Protein AF-D1PNH6-F1 (afdb_monomer)

Mean predicted aligned error: 6.58 Å

Structure (mmCIF, N/CA/C/O backbone):
data_AF-D1PNH6-F1
#
_entry.id   AF-D1PNH6-F1
#
loop_
_atom_site.group_PDB
_atom_site.id
_atom_site.type_symbol
_atom_site.label_atom_id
_atom_site.label_alt_id
_atom_site.label_comp_id
_atom_site.label_asym_id
_atom_site.label_entity_id
_atom_site.label_seq_id
_atom_site.pdbx_PDB_ins_code
_atom_site.Cartn_x
_atom_site.Cartn_y
_atom_site.Cartn_z
_atom_site.occupancy
_atom_site.B_iso_or_equiv
_atom_site.auth_seq_id
_atom_site.auth_comp_id
_atom_site.auth_asym_id
_atom_site.auth_atom_id
_atom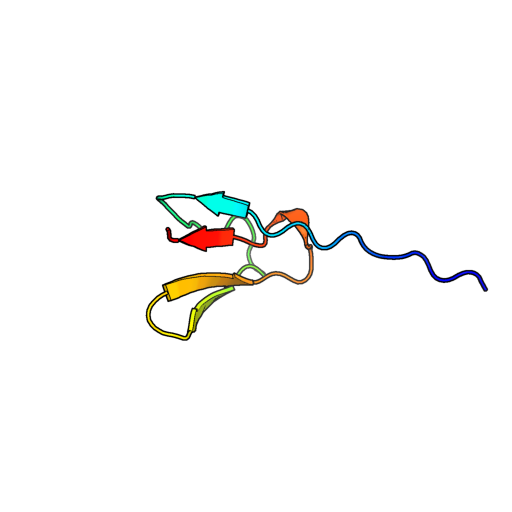_site.pdbx_PDB_model_num
ATOM 1 N N . MET A 1 1 ? 16.327 -23.845 -14.345 1.00 41.50 1 MET A N 1
ATOM 2 C CA . MET A 1 1 ? 16.435 -22.382 -14.527 1.00 41.50 1 MET A CA 1
ATOM 3 C C . MET A 1 1 ? 16.274 -21.747 -13.160 1.00 41.50 1 MET A C 1
ATOM 5 O O . MET A 1 1 ? 15.305 -22.051 -12.473 1.00 41.50 1 MET A O 1
ATOM 9 N N . CYS A 1 2 ? 17.301 -21.033 -12.70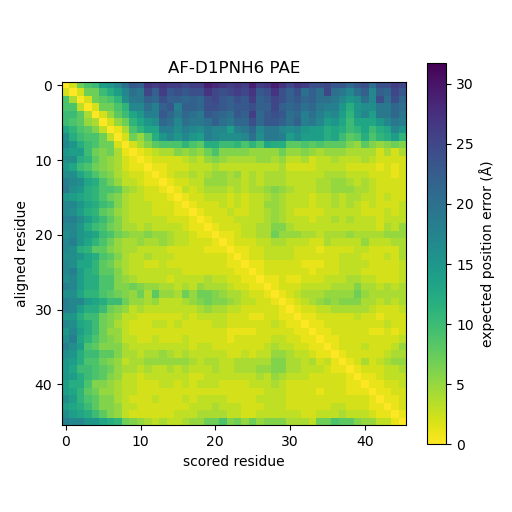6 1.00 41.78 2 CYS A N 1
ATOM 10 C CA . CYS A 1 2 ? 17.419 -20.551 -11.335 1.00 41.78 2 CYS A CA 1
ATOM 11 C C . CYS A 1 2 ? 16.310 -19.546 -11.000 1.00 41.78 2 CYS A C 1
ATOM 13 O O . CYS A 1 2 ? 16.079 -18.591 -11.730 1.00 41.78 2 CYS A O 1
ATOM 15 N N . PHE A 1 3 ? 15.629 -19.819 -9.889 1.00 48.19 3 PHE A N 1
ATOM 16 C CA . PHE A 1 3 ? 14.575 -19.019 -9.274 1.00 48.19 3 PHE A CA 1
ATOM 17 C C . PHE A 1 3 ? 15.128 -17.646 -8.855 1.00 48.19 3 PHE A C 1
ATOM 19 O O . PHE A 1 3 ? 15.856 -17.542 -7.865 1.00 48.19 3 PHE A O 1
ATOM 26 N N . GLU A 1 4 ? 14.779 -16.586 -9.579 1.00 53.69 4 GLU A N 1
ATOM 27 C CA . GLU A 1 4 ? 15.028 -15.215 -9.132 1.00 53.69 4 GLU A CA 1
ATOM 28 C C . GLU A 1 4 ? 14.052 -14.891 -7.992 1.00 53.69 4 GLU A C 1
ATOM 30 O O . GLU A 1 4 ? 12.855 -14.684 -8.187 1.00 53.69 4 GLU A O 1
ATOM 35 N N . LYS A 1 5 ? 14.556 -14.929 -6.755 1.00 53.03 5 LYS A N 1
ATOM 36 C CA . LYS A 1 5 ? 13.786 -14.617 -5.547 1.00 53.03 5 LYS A CA 1
ATOM 37 C C . LYS A 1 5 ? 13.436 -13.125 -5.530 1.00 53.03 5 LYS A C 1
ATOM 39 O O . LYS A 1 5 ? 14.276 -12.290 -5.203 1.00 53.03 5 LYS A O 1
ATOM 44 N N . GLU A 1 6 ? 12.184 -12.791 -5.833 1.00 58.56 6 GLU A N 1
ATOM 45 C CA . GLU A 1 6 ? 11.655 -11.437 -5.656 1.00 58.56 6 GLU A CA 1
ATOM 46 C C . GLU A 1 6 ? 11.688 -11.017 -4.173 1.00 58.56 6 GLU A C 1
ATOM 48 O O . GLU A 1 6 ? 11.035 -11.606 -3.308 1.00 58.56 6 GLU A O 1
ATOM 53 N N . VAL A 1 7 ? 12.441 -9.957 -3.867 1.00 57.16 7 VAL A N 1
ATOM 54 C CA . VAL A 1 7 ? 12.539 -9.375 -2.522 1.00 57.16 7 VAL A CA 1
ATOM 55 C C . VAL A 1 7 ? 11.253 -8.602 -2.195 1.00 57.16 7 VAL A C 1
ATOM 57 O O . VAL A 1 7 ? 10.933 -7.579 -2.802 1.00 57.16 7 VAL A O 1
ATOM 60 N N . ASN A 1 8 ? 10.501 -9.084 -1.207 1.00 61.53 8 ASN A N 1
ATOM 61 C CA . ASN A 1 8 ? 9.176 -8.580 -0.843 1.00 61.53 8 ASN A CA 1
ATOM 62 C C . ASN A 1 8 ? 9.268 -7.555 0.313 1.00 61.53 8 ASN A C 1
ATOM 64 O O . ASN A 1 8 ? 9.055 -7.896 1.472 1.00 61.53 8 ASN A O 1
ATOM 68 N N . ILE A 1 9 ? 9.623 -6.297 0.020 1.00 76.00 9 ILE A N 1
ATOM 69 C CA . ILE A 1 9 ? 9.819 -5.246 1.044 1.00 76.00 9 ILE A CA 1
ATOM 70 C C . ILE A 1 9 ? 8.508 -4.475 1.279 1.00 76.00 9 ILE A C 1
ATOM 72 O O . ILE A 1 9 ? 8.115 -3.649 0.457 1.00 76.00 9 ILE A O 1
ATOM 76 N N . MET A 1 10 ? 7.826 -4.710 2.405 1.00 85.31 10 MET A N 1
ATOM 77 C CA . MET A 1 10 ? 6.611 -3.975 2.792 1.00 85.31 10 MET A CA 1
ATOM 78 C C . MET A 1 10 ? 6.964 -2.731 3.616 1.00 85.31 10 MET A C 1
ATOM 80 O O . MET A 1 10 ? 7.537 -2.842 4.695 1.00 85.31 10 MET A O 1
ATOM 84 N N . LYS A 1 11 ? 6.613 -1.537 3.123 1.00 87.56 11 LYS A N 1
ATOM 85 C CA . LYS A 1 11 ? 6.960 -0.258 3.770 1.00 87.56 11 LYS A CA 1
ATOM 86 C C . LYS A 1 11 ? 5.848 0.214 4.705 1.00 87.56 11 LYS A C 1
ATOM 88 O O . LYS A 1 11 ? 4.702 0.339 4.281 1.00 87.56 11 LYS A O 1
ATOM 93 N N . VAL A 1 12 ? 6.177 0.534 5.950 1.00 90.88 12 VAL A N 1
ATOM 94 C CA . VAL A 1 12 ? 5.227 1.135 6.896 1.00 90.88 12 VAL A CA 1
ATOM 95 C C . VAL A 1 12 ? 5.336 2.657 6.811 1.00 90.88 12 VAL A C 1
ATOM 97 O O . VAL A 1 12 ? 6.436 3.200 6.871 1.00 90.88 12 VAL A O 1
ATOM 100 N N . LYS A 1 13 ? 4.210 3.344 6.602 1.00 89.69 13 LYS A N 1
ATOM 101 C CA . LYS A 1 13 ? 4.133 4.809 6.516 1.00 89.69 13 LYS A CA 1
ATOM 102 C C . LYS A 1 13 ? 2.865 5.317 7.210 1.00 89.69 13 LYS A C 1
ATOM 104 O O . LYS A 1 13 ? 1.842 4.637 7.162 1.00 89.69 13 LYS A O 1
ATOM 109 N N . PRO A 1 14 ? 2.872 6.533 7.778 1.00 89.56 14 PRO A N 1
ATOM 110 C CA . PRO A 1 14 ? 1.671 7.126 8.373 1.00 89.56 14 PRO A CA 1
ATOM 111 C C . PRO A 1 14 ? 0.589 7.445 7.327 1.00 89.56 14 PRO A C 1
ATOM 113 O O . PRO A 1 14 ? -0.604 7.304 7.591 1.00 89.56 14 PRO A O 1
ATOM 116 N N . SER A 1 15 ? 0.998 7.824 6.111 1.00 88.50 15 SER A N 1
ATOM 117 C CA . SER A 1 15 ? 0.107 8.067 4.975 1.00 88.50 15 SER A CA 1
ATOM 118 C C . SER A 1 15 ? 0.383 7.063 3.862 1.00 88.50 15 SER A C 1
ATOM 120 O O . SER A 1 15 ? 1.529 6.875 3.445 1.00 88.50 15 SER A O 1
ATOM 122 N N . VAL A 1 16 ? -0.676 6.426 3.368 1.00 88.94 16 VAL A N 1
ATOM 123 C CA . VAL A 1 16 ? -0.613 5.473 2.259 1.00 88.94 16 VAL A CA 1
ATOM 124 C C . VAL A 1 16 ? -1.328 6.051 1.044 1.00 88.94 16 VAL A C 1
ATOM 126 O O . VAL A 1 16 ? -2.535 6.269 1.065 1.00 88.94 16 VAL A O 1
ATOM 129 N N . LYS A 1 17 ? -0.566 6.301 -0.026 1.00 89.19 17 LYS A N 1
ATOM 130 C CA . LYS A 1 17 ? -1.079 6.749 -1.326 1.00 89.19 17 LYS A CA 1
ATOM 131 C C . LYS A 1 17 ? -0.675 5.753 -2.421 1.00 89.19 17 LYS A C 1
ATOM 133 O O . LYS A 1 17 ? 0.444 5.224 -2.363 1.00 89.19 17 LYS A O 1
ATOM 138 N N . PRO A 1 18 ? -1.555 5.466 -3.397 1.00 90.94 18 PRO A N 1
ATOM 139 C CA . PRO A 1 18 ? -1.179 4.699 -4.578 1.00 90.94 18 PRO A CA 1
ATOM 140 C C . PRO A 1 18 ? -0.162 5.494 -5.410 1.00 90.94 18 PRO A C 1
ATOM 142 O O . PRO A 1 18 ? -0.273 6.708 -5.539 1.00 90.94 18 PRO A O 1
ATOM 145 N N . ILE A 1 19 ? 0.848 4.800 -5.936 1.00 90.44 19 ILE A N 1
ATOM 146 C CA . ILE A 1 19 ? 1.930 5.391 -6.752 1.00 90.44 19 ILE A CA 1
ATOM 147 C C . ILE A 1 19 ? 1.707 5.088 -8.244 1.00 90.44 19 ILE A C 1
ATOM 149 O O . ILE A 1 19 ? 2.244 5.757 -9.115 1.00 90.44 19 ILE A O 1
ATOM 153 N N . CYS A 1 20 ? 0.920 4.052 -8.535 1.00 91.50 20 CYS A N 1
ATOM 154 C CA . CYS A 1 20 ? 0.736 3.472 -9.855 1.00 91.50 20 CYS A CA 1
ATOM 155 C C . CYS A 1 20 ? -0.734 3.112 -10.086 1.00 91.50 20 CYS A C 1
ATOM 157 O O . CYS A 1 20 ? -1.458 2.853 -9.129 1.00 91.50 20 CYS A O 1
ATOM 159 N N . GLU A 1 21 ? -1.162 2.980 -11.338 1.00 90.88 21 GLU A N 1
ATOM 160 C CA . GLU A 1 21 ? -2.543 2.594 -11.687 1.00 90.88 21 GLU A CA 1
ATOM 161 C C . GLU A 1 21 ? -2.920 1.194 -11.174 1.00 90.88 21 GLU A C 1
ATOM 163 O O . GLU A 1 21 ? -4.057 0.917 -10.805 1.00 90.88 21 GLU A O 1
ATOM 168 N N . LYS A 1 22 ? -1.929 0.301 -11.084 1.00 90.44 22 LYS A N 1
ATOM 169 C CA . LYS A 1 22 ? -2.095 -1.070 -10.573 1.00 90.44 22 LYS A CA 1
ATOM 170 C C . LYS A 1 22 ? -2.128 -1.143 -9.042 1.00 90.44 22 LYS A C 1
ATOM 172 O O . LYS A 1 22 ? -2.317 -2.223 -8.481 1.00 90.44 22 LYS A O 1
ATOM 177 N N . CYS A 1 23 ? -1.863 -0.034 -8.356 1.00 92.88 23 CYS A N 1
ATOM 178 C CA . CYS A 1 23 ? -1.739 0.016 -6.911 1.00 92.88 23 CYS A CA 1
ATOM 179 C C . CYS A 1 23 ? -3.141 0.100 -6.303 1.00 92.88 23 CYS A C 1
ATOM 181 O O . CYS A 1 23 ? -3.840 1.094 -6.470 1.00 92.88 23 CYS A O 1
ATOM 183 N N . LYS A 1 24 ? -3.552 -0.937 -5.574 1.00 91.38 24 LYS A N 1
ATOM 184 C CA . LYS A 1 24 ? -4.884 -1.006 -4.966 1.00 91.38 24 LYS A CA 1
ATOM 185 C C . LYS A 1 24 ? -4.807 -0.722 -3.477 1.00 91.38 24 LYS A C 1
ATOM 187 O O . LYS A 1 24 ? -4.021 -1.347 -2.763 1.00 91.38 24 LYS A O 1
ATOM 192 N N . VAL A 1 25 ? -5.651 0.198 -3.019 1.00 92.81 25 VAL A N 1
ATOM 193 C CA . VAL A 1 25 ? -5.856 0.469 -1.596 1.00 92.81 25 VAL A CA 1
ATOM 194 C C . VAL A 1 25 ? -6.850 -0.554 -1.059 1.00 92.81 25 VAL A C 1
ATOM 196 O O . VAL A 1 25 ? -7.964 -0.674 -1.559 1.00 92.81 25 VAL A O 1
ATOM 199 N N . ILE A 1 26 ? -6.441 -1.305 -0.045 1.00 92.94 26 ILE A N 1
ATOM 200 C CA . ILE A 1 26 ? -7.256 -2.331 0.601 1.00 92.94 26 ILE A CA 1
ATOM 201 C C . ILE A 1 26 ? -7.335 -2.079 2.104 1.00 92.94 26 ILE A C 1
ATOM 203 O O . ILE A 1 26 ? -6.380 -1.608 2.722 1.00 92.94 26 ILE A O 1
ATOM 207 N N . LYS A 1 27 ? -8.466 -2.445 2.709 1.00 92.50 27 LYS A N 1
ATOM 208 C CA . LYS A 1 27 ? -8.639 -2.475 4.164 1.00 92.50 27 LYS A CA 1
ATOM 209 C C . LYS A 1 27 ? -8.688 -3.933 4.611 1.00 92.50 27 LYS A C 1
ATOM 211 O O . LYS A 1 27 ? -9.585 -4.667 4.211 1.00 92.50 27 LYS A O 1
ATOM 216 N N . ARG A 1 28 ? -7.703 -4.379 5.393 1.00 90.12 28 ARG A N 1
ATOM 217 C CA . ARG A 1 28 ? -7.652 -5.738 5.965 1.00 90.12 28 ARG A CA 1
ATOM 218 C C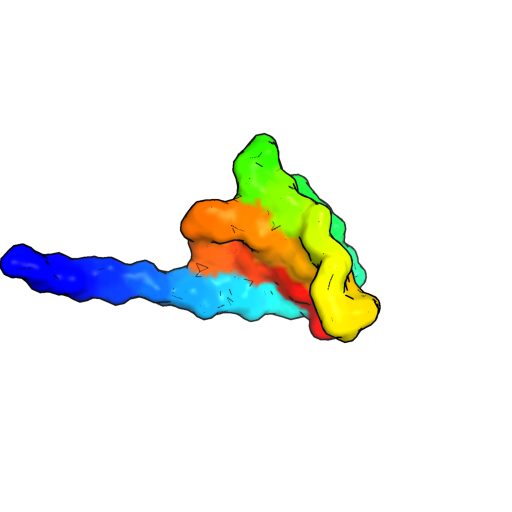 . ARG A 1 28 ? -7.224 -5.652 7.425 1.00 90.12 28 ARG A C 1
ATOM 220 O O . ARG A 1 28 ? -6.327 -4.879 7.745 1.00 90.12 28 ARG A O 1
ATOM 227 N N . LYS A 1 29 ? -7.843 -6.451 8.303 1.00 88.62 29 LYS A N 1
ATOM 228 C CA . LYS A 1 29 ? -7.538 -6.481 9.751 1.00 88.62 29 LYS A CA 1
ATOM 229 C C . LYS A 1 29 ? -7.563 -5.079 10.400 1.00 88.62 29 LYS A C 1
ATOM 231 O O . LYS A 1 29 ? -6.680 -4.742 11.179 1.00 88.62 29 LYS A O 1
ATOM 236 N N . GLY A 1 30 ? -8.512 -4.232 9.988 1.00 90.62 30 GLY A N 1
ATOM 237 C CA . GLY A 1 30 ? -8.640 -2.848 10.471 1.00 90.62 30 GLY A CA 1
ATOM 238 C C . GLY A 1 30 ? -7.549 -1.869 10.009 1.00 90.62 30 GLY A C 1
ATOM 239 O O . GLY A 1 30 ? -7.557 -0.723 10.439 1.00 90.62 30 GLY A O 1
ATOM 240 N N . ARG A 1 31 ? -6.619 -2.278 9.132 1.00 90.31 31 ARG A N 1
ATOM 241 C CA . ARG A 1 31 ? -5.521 -1.434 8.627 1.00 90.31 31 ARG A CA 1
ATOM 242 C C . ARG A 1 31 ? -5.646 -1.184 7.127 1.00 90.31 31 ARG A C 1
ATOM 244 O O . ARG A 1 31 ? -6.057 -2.072 6.373 1.00 90.31 31 ARG A O 1
ATOM 251 N N . VAL A 1 32 ? -5.256 0.015 6.692 1.00 92.56 32 VAL A N 1
ATOM 252 C CA . VAL A 1 32 ? -5.193 0.381 5.270 1.00 92.56 32 VAL A CA 1
ATOM 253 C C . VAL A 1 32 ? -3.829 -0.013 4.705 1.00 92.56 32 VAL A C 1
ATOM 255 O O . VAL A 1 32 ? -2.789 0.284 5.292 1.00 92.56 32 VAL A O 1
ATOM 258 N N . MET A 1 33 ? -3.815 -0.700 3.566 1.00 93.06 33 MET A N 1
ATOM 259 C CA . MET A 1 33 ? -2.591 -1.149 2.899 1.00 93.06 33 MET A CA 1
ATOM 260 C C . MET A 1 33 ? -2.684 -0.904 1.393 1.00 93.06 33 MET A C 1
ATOM 262 O O . MET A 1 33 ? -3.771 -0.927 0.822 1.00 93.06 33 MET A O 1
ATOM 266 N N . VAL A 1 34 ? -1.541 -0.720 0.739 1.00 93.38 34 VAL A N 1
ATOM 267 C CA . VAL A 1 34 ? -1.433 -0.673 -0.723 1.00 93.38 34 VAL A CA 1
ATOM 268 C C . VAL A 1 34 ? -0.789 -1.967 -1.190 1.00 93.38 34 VAL A C 1
ATOM 270 O O . VAL A 1 34 ? 0.320 -2.295 -0.766 1.00 93.38 34 VAL A O 1
ATOM 273 N N . ILE A 1 35 ? -1.480 -2.696 -2.063 1.00 90.19 35 ILE A N 1
ATOM 274 C CA . ILE A 1 35 ? -0.938 -3.866 -2.757 1.00 90.19 35 ILE A CA 1
ATOM 275 C C . ILE A 1 35 ? -0.650 -3.481 -4.206 1.00 90.19 35 ILE A C 1
ATOM 277 O O . ILE A 1 35 ? -1.435 -2.791 -4.854 1.00 90.19 35 ILE A O 1
ATOM 281 N N . CYS A 1 36 ? 0.473 -3.963 -4.718 1.00 91.06 36 CYS A N 1
ATOM 282 C CA . CYS A 1 36 ? 0.831 -3.907 -6.125 1.00 91.06 36 CYS A CA 1
ATOM 283 C C . CYS A 1 36 ? 1.539 -5.216 -6.496 1.00 91.06 36 CYS A C 1
ATOM 285 O O . CYS A 1 36 ? 2.082 -5.889 -5.613 1.00 91.06 36 CYS A O 1
ATOM 287 N N . ALA A 1 37 ? 1.553 -5.547 -7.788 1.00 87.62 37 ALA A N 1
ATOM 288 C CA . ALA A 1 37 ? 2.409 -6.604 -8.319 1.00 87.62 37 ALA A CA 1
ATOM 289 C C . ALA A 1 37 ? 3.892 -6.291 -8.052 1.00 87.62 37 ALA A C 1
ATOM 291 O O . ALA A 1 37 ? 4.635 -7.161 -7.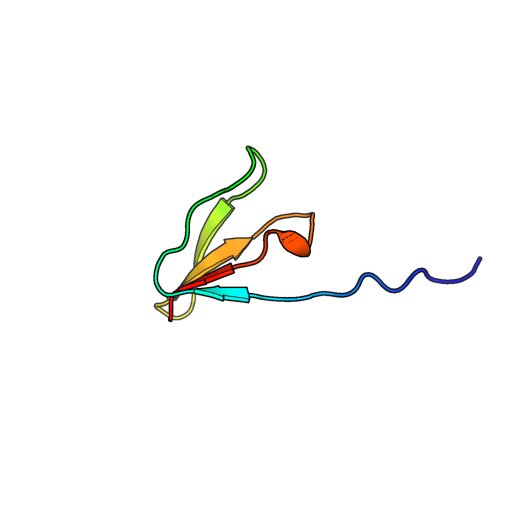621 1.00 87.62 37 ALA A O 1
ATOM 292 N N . ASN A 1 38 ? 4.296 -5.021 -8.194 1.00 86.94 38 ASN A N 1
ATOM 293 C CA . ASN A 1 38 ? 5.647 -4.592 -7.850 1.00 86.94 38 ASN A CA 1
ATOM 294 C C . ASN A 1 38 ? 5.805 -4.491 -6.314 1.00 86.94 38 ASN A C 1
ATOM 296 O O . ASN A 1 38 ? 5.115 -3.672 -5.686 1.00 86.94 38 ASN A O 1
ATOM 300 N N . PRO A 1 39 ? 6.724 -5.254 -5.686 1.00 84.12 39 PRO A N 1
ATOM 301 C CA . PRO A 1 39 ? 6.921 -5.232 -4.238 1.00 84.12 39 PRO A CA 1
ATOM 302 C C . PRO A 1 39 ? 7.354 -3.857 -3.710 1.00 84.12 39 PRO A C 1
ATOM 304 O O . PRO A 1 39 ? 7.013 -3.512 -2.582 1.00 84.12 39 PRO A O 1
ATOM 307 N N . 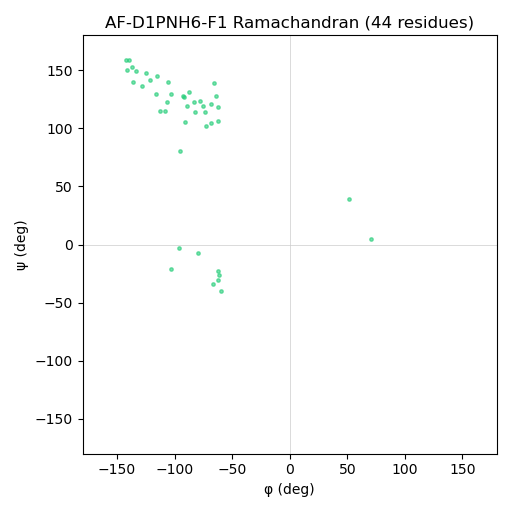LYS A 1 40 ? 8.002 -3.010 -4.526 1.00 86.44 40 LYS A N 1
ATOM 308 C CA . LYS A 1 40 ? 8.468 -1.668 -4.118 1.00 86.44 40 LYS A CA 1
ATOM 309 C C . LYS A 1 40 ? 7.341 -0.714 -3.70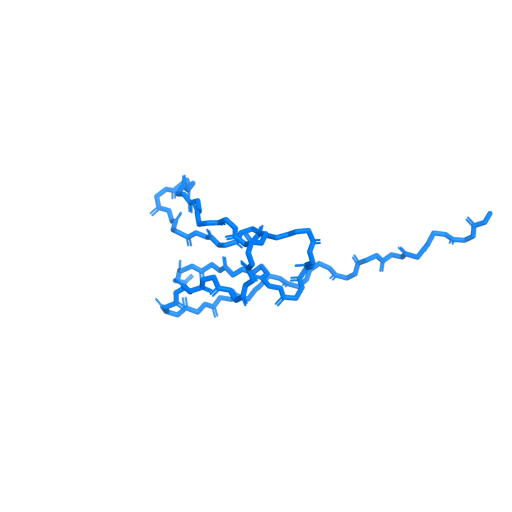5 1.00 86.44 40 LYS A C 1
ATOM 311 O O . LYS A 1 40 ? 7.605 0.251 -2.977 1.00 86.44 40 LYS A O 1
ATOM 316 N N . HIS A 1 41 ? 6.117 -0.964 -4.177 1.00 90.50 41 HIS A N 1
ATOM 317 C CA . HIS A 1 41 ? 4.933 -0.139 -3.916 1.00 90.50 41 HIS A CA 1
ATOM 318 C C . HIS A 1 41 ? 4.067 -0.657 -2.759 1.00 90.50 41 HIS A C 1
ATOM 320 O O . HIS A 1 41 ? 3.077 -0.006 -2.415 1.00 90.50 41 HIS A O 1
ATOM 326 N N . LYS A 1 42 ? 4.408 -1.806 -2.155 1.00 91.12 42 LYS A N 1
ATOM 327 C CA . LYS A 1 42 ? 3.648 -2.354 -1.027 1.00 91.12 42 LYS A CA 1
ATOM 328 C C . LYS A 1 42 ? 3.819 -1.465 0.199 1.00 91.12 42 LYS A C 1
ATOM 330 O O . LYS A 1 42 ? 4.937 -1.241 0.666 1.00 91.12 42 LYS A O 1
ATOM 335 N N . GLN A 1 43 ? 2.705 -0.948 0.711 1.00 93.19 43 GLN A N 1
ATOM 336 C CA . GLN A 1 43 ? 2.697 -0.001 1.827 1.00 93.19 43 GLN A CA 1
ATOM 337 C C . GLN A 1 43 ? 1.648 -0.384 2.876 1.00 93.19 43 GLN A C 1
ATOM 339 O O . GLN A 1 43 ? 0.604 -0.935 2.531 1.00 93.19 43 GLN A O 1
ATOM 344 N N . ARG A 1 44 ? 1.898 -0.070 4.147 1.00 93.06 44 ARG A N 1
ATOM 345 C CA . ARG A 1 44 ? 0.963 -0.253 5.266 1.00 93.06 44 ARG A CA 1
ATOM 346 C C . ARG A 1 44 ? 0.816 1.045 6.051 1.00 93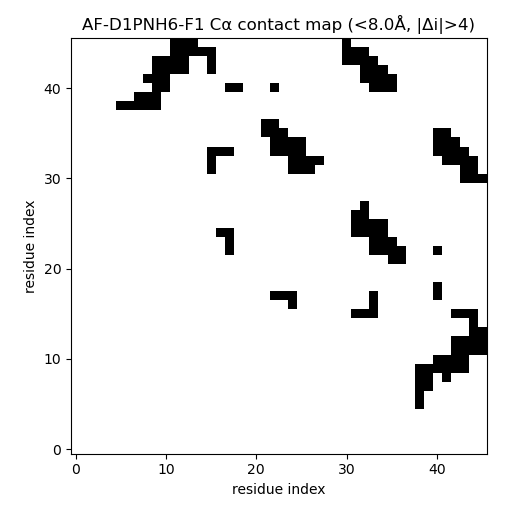.06 44 ARG A C 1
ATOM 348 O O . ARG A 1 44 ? 1.823 1.686 6.335 1.00 93.06 44 ARG A O 1
ATOM 355 N N . GLN A 1 45 ? -0.420 1.385 6.408 1.00 91.19 45 GLN A N 1
ATOM 356 C CA . GLN A 1 45 ? -0.724 2.478 7.320 1.00 91.19 45 GLN A CA 1
ATOM 357 C C . GLN A 1 45 ? -0.481 2.038 8.767 1.00 91.19 45 GLN A C 1
ATOM 359 O O . GLN A 1 45 ? -1.078 1.048 9.211 1.00 91.19 45 GLN A O 1
ATOM 364 N N . GLY A 1 46 ? 0.375 2.782 9.472 1.00 84.94 46 GLY A N 1
ATOM 365 C CA . GLY A 1 46 ? 0.688 2.577 10.891 1.00 84.94 46 GLY A CA 1
ATOM 366 C C . GLY A 1 46 ? 1.894 1.695 11.145 1.00 84.94 46 GLY A C 1
ATOM 367 O O . GLY A 1 46 ? 1.854 0.500 10.747 1.00 84.94 46 GLY A O 1
#

Nearest PDB structures (foldseek):
  8p2h-assembly1_9  TM=9.820E-01  e=6.715E-06  Staphylococcus aureus subsp. aureus NCTC 8325
  6wqn-assembly1_R  TM=9.572E-01  e=6.715E-06  Staphylococcus aureus
  8xz3-assembly1_f  TM=9.918E-01  e=1.251E-05  Mycolicibacterium smegmatis MC2 155
  9c4g-assembly1_3  TM=9.881E-01  e=1.894E-05  Cutibacterium acnes
  5wis-assembly2_29  TM=9.894E-01  e=2.497E-05  Thermus thermophilus HB8

Solvent-accessible surface area (backbone atoms only — not comparable to full-atom values): 2980 Å² total; per-residue (Å²): 131,87,82,80,80,78,74,76,54,73,43,72,34,85,72,79,74,72,90,50,95,74,34,42,82,46,78,55,97,95,32,49,32,32,47,38,91,55,37,90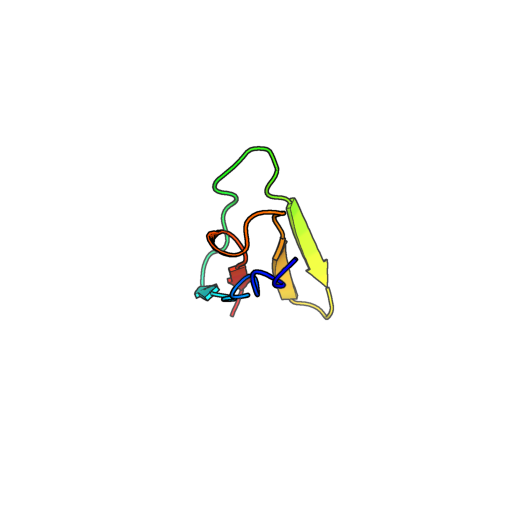,62,21,32,32,39,104

Secondary structure (DSSP, 8-state):
---------PEEESS----STT-EEEEETTEEEEE-SSGGG-EEE-

Sequence (46 aa):
MCFEKEVNIMKVKPSVKPICEKCKVIKRKGRVMVICANPKHKQRQG

Organism: NCBI:txid411471

pLDDT: mean 83.19, std 14.94, range [41.5, 93.38]

Foldseek 3Di:
DDDPDQDQDAAEDQDQDQPDPQWDWDQDPNWTWTDHPRSVNTYTHD

InterPro domains:
  IPR000473 Large ribosomal subunit protein bL36 [MF_00251] (10-46)
  IPR000473 Large ribosomal subunit protein bL36 [PF00444] (10-46)
  IPR000473 Large ribosomal subunit protein bL36 [PS00828] (20-45)
  IPR000473 Large ribosomal subunit protein bL36 [PTHR42888] (10-46)
  IPR000473 Large r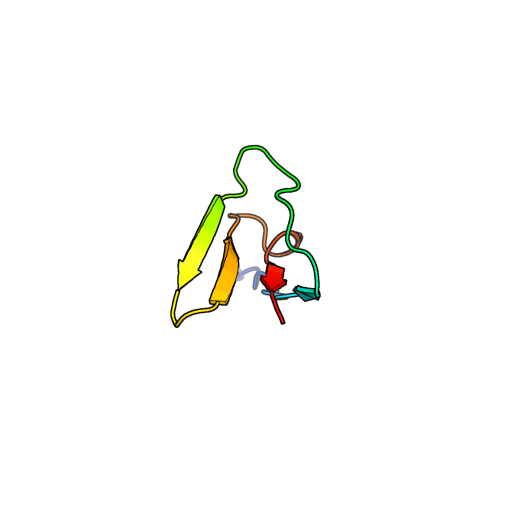ibosomal subunit protein bL36 [TIGR01022] (10-46)
  IPR035977 Large ribosomal subunit protein bL36 superfamily [SSF57840] (10-46)

Radius of gyration: 11.88 Å; Cα contacts (8 Å, |Δi|>4): 81; chains: 1; bounding box: 26×30×25 Å